Protein AF-A0A5P8MYC4-F1 (afdb_monomer)

Mean predicted aligned error: 9.81 Å

Foldseek 3Di:
DDDDDDPDDDDPPPDPPPPQQFDDPVLLVVLVVVVFFPFWPDWDWDADPNFIWIWTWGAGPVRDIWIWIAGRRPRDTPDID

Radius of gyration: 23.18 Å; Cα contacts (8 Å, |Δi|>4): 121; chains: 1; boundin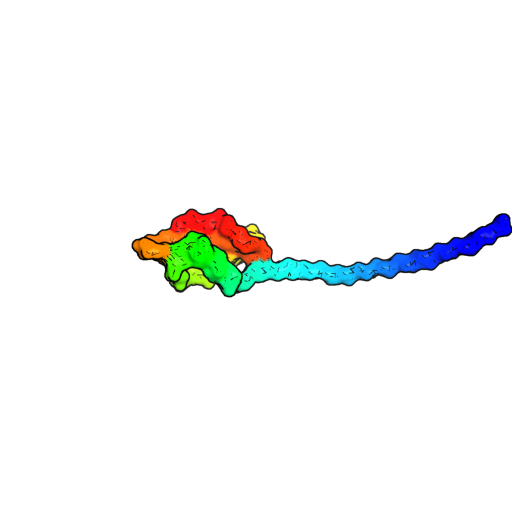g box: 59×38×62 Å

Secondary structure (DSSP, 8-state):
--PPP---------------PPP-HHHHHHHHHHTTEEEEEEEEEEEETTEEEEEEEEEETTS-EEEEEEETTT--EEEE-

Sequence (81 aa):
MLRPALALAVVLLSAPAFAQASIGIDEALVIVRANGMAVVAKLEHEHEKGVSKWEAEGLDAAGKKLEIEINAVDGKVISIK

pLDDT: mean 87.45, std 16.91, range [47.81, 98.75]

Nearest PDB structures (foldseek):
  2gu3-assembly1_A  TM=8.687E-01  e=9.448E-04  Bacillus subtilis subsp. subtilis str. 168
  5kuy-assembly1_G  TM=4.487E-01  e=1.579E-01  synthetic construct

Structure (mmCIF, N/CA/C/O backbone):
data_AF-A0A5P8MYC4-F1
#
_entry.id   AF-A0A5P8MYC4-F1
#
loop_
_atom_site.group_PDB
_atom_site.id
_atom_site.type_symbol
_atom_site.label_atom_id
_atom_site.label_alt_id
_atom_site.label_comp_id
_atom_site.label_asym_id
_atom_site.label_entity_id
_atom_site.label_seq_id
_atom_site.pdbx_PDB_ins_code
_atom_site.Cartn_x
_atom_site.Cartn_y
_atom_site.Cartn_z
_atom_site.occupancy
_atom_site.B_iso_or_equiv
_atom_site.auth_seq_id
_atom_site.auth_comp_id
_atom_site.auth_asym_id
_atom_site.auth_atom_id
_atom_site.pdbx_PDB_model_num
ATOM 1 N N . MET A 1 1 ? 48.161 -26.352 -46.772 1.00 49.34 1 MET A N 1
ATOM 2 C CA . MET A 1 1 ? 47.843 -24.925 -47.023 1.00 49.34 1 MET A CA 1
ATOM 3 C C . MET A 1 1 ? 46.684 -24.930 -48.018 1.00 49.34 1 MET A C 1
ATOM 5 O O . MET A 1 1 ? 46.866 -25.571 -49.034 1.00 49.34 1 MET A O 1
ATOM 9 N N . LEU A 1 2 ? 45.452 -24.451 -47.819 1.00 47.81 2 LEU A N 1
ATOM 10 C CA . LEU A 1 2 ? 44.782 -23.495 -46.924 1.00 47.81 2 LEU A CA 1
ATOM 11 C C . LEU A 1 2 ? 43.366 -24.050 -46.610 1.00 47.81 2 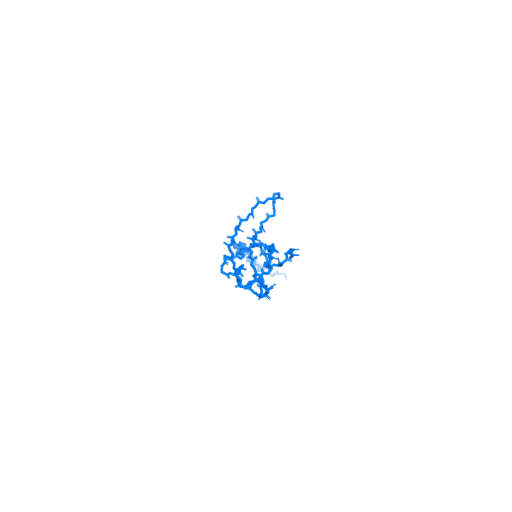LEU A C 1
ATOM 13 O O . LEU A 1 2 ? 42.762 -24.692 -47.464 1.00 47.81 2 LEU A O 1
ATOM 17 N N . ARG A 1 3 ? 42.823 -23.788 -45.414 1.00 55.09 3 ARG A N 1
ATOM 18 C CA . ARG A 1 3 ? 41.412 -24.054 -45.063 1.00 55.09 3 ARG A CA 1
ATOM 19 C C . ARG A 1 3 ? 40.556 -22.842 -45.470 1.00 55.09 3 ARG A C 1
ATOM 21 O O . ARG A 1 3 ? 40.944 -21.738 -45.089 1.00 55.09 3 ARG A O 1
ATOM 28 N N . PRO A 1 4 ? 39.412 -22.991 -46.164 1.00 54.66 4 PRO A N 1
ATOM 29 C CA . PRO A 1 4 ? 38.473 -21.888 -46.307 1.00 54.66 4 PRO A CA 1
ATOM 30 C C . PRO A 1 4 ? 37.787 -21.669 -44.954 1.00 54.66 4 PRO A C 1
ATOM 32 O O . PRO A 1 4 ? 37.152 -22.569 -44.404 1.00 54.66 4 PRO A O 1
ATOM 35 N N . ALA A 1 5 ? 38.000 -20.490 -44.376 1.00 57.31 5 ALA A N 1
ATOM 36 C CA . ALA A 1 5 ? 37.383 -20.084 -43.126 1.00 57.31 5 ALA A CA 1
ATOM 37 C C . ALA A 1 5 ? 35.871 -19.908 -43.333 1.00 57.31 5 ALA A C 1
ATOM 39 O O . ALA A 1 5 ? 35.434 -19.125 -44.175 1.00 57.31 5 ALA A O 1
ATOM 40 N N . LEU A 1 6 ? 35.084 -20.648 -42.552 1.00 56.91 6 LEU A N 1
ATOM 41 C CA . LEU A 1 6 ? 33.651 -20.439 -42.384 1.00 56.91 6 LEU A CA 1
ATOM 42 C C . LEU A 1 6 ? 33.447 -19.049 -41.757 1.00 56.91 6 LEU A C 1
ATOM 44 O O . LEU A 1 6 ? 33.782 -18.842 -40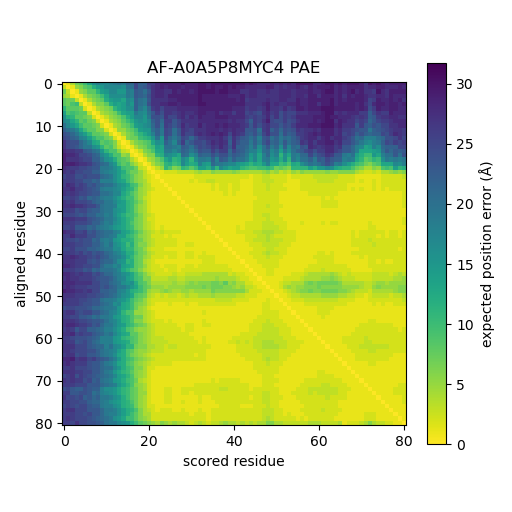.591 1.00 56.91 6 LEU A O 1
ATOM 48 N N . ALA A 1 7 ? 32.919 -18.091 -42.516 1.00 59.09 7 ALA A N 1
ATOM 49 C CA . ALA A 1 7 ? 32.441 -16.831 -41.960 1.00 59.09 7 ALA A CA 1
ATOM 50 C C . ALA A 1 7 ? 31.079 -17.087 -41.298 1.00 59.09 7 ALA A C 1
ATOM 52 O O . ALA A 1 7 ? 30.053 -17.185 -41.970 1.00 59.09 7 ALA A O 1
ATOM 53 N N . LEU A 1 8 ? 31.080 -17.263 -39.976 1.00 57.25 8 LEU A N 1
ATOM 54 C CA . LEU A 1 8 ? 29.866 -17.397 -39.178 1.00 57.25 8 LEU A CA 1
ATOM 55 C C . LEU A 1 8 ? 29.235 -16.005 -39.015 1.00 57.25 8 LEU A C 1
ATOM 57 O O . LEU A 1 8 ? 29.783 -15.140 -38.333 1.00 57.25 8 LEU A O 1
ATOM 61 N N . ALA A 1 9 ? 28.101 -15.780 -39.674 1.00 60.19 9 ALA A N 1
ATOM 62 C CA . ALA A 1 9 ? 27.298 -14.575 -39.516 1.00 60.19 9 ALA A CA 1
ATOM 63 C C . ALA A 1 9 ? 26.680 -14.540 -38.109 1.00 60.19 9 ALA A C 1
ATOM 65 O O . ALA A 1 9 ? 25.821 -15.358 -37.783 1.00 60.19 9 ALA A O 1
ATOM 66 N N . VAL A 1 10 ? 27.099 -13.588 -37.274 1.00 63.62 10 VAL A N 1
ATOM 67 C CA . VAL A 1 10 ? 26.414 -13.282 -36.013 1.00 63.62 10 VAL A CA 1
ATOM 68 C C . VAL A 1 10 ? 25.343 -12.240 -36.318 1.00 63.62 10 VAL A C 1
ATOM 70 O O . VAL A 1 10 ? 25.618 -11.045 -36.393 1.00 63.62 10 VAL A O 1
ATOM 73 N N . VAL A 1 11 ? 24.112 -12.702 -36.536 1.00 63.78 11 VAL A N 1
ATOM 74 C CA . VAL A 1 11 ? 22.932 -11.832 -36.528 1.00 63.78 11 VAL A CA 1
ATOM 75 C C . VAL A 1 11 ? 22.666 -11.474 -35.069 1.00 63.78 11 VAL A C 1
ATOM 77 O O . VAL A 1 11 ? 22.208 -12.308 -34.290 1.00 63.78 11 VAL A O 1
ATOM 80 N N . LEU A 1 12 ? 23.003 -10.244 -34.681 1.00 62.38 12 LEU A N 1
ATOM 81 C CA . LEU A 1 12 ? 22.597 -9.670 -33.401 1.00 62.38 12 LEU A CA 1
ATOM 82 C C . LEU A 1 12 ? 21.072 -9.517 -33.423 1.00 62.38 12 LEU A C 1
ATOM 84 O O . LEU A 1 12 ? 20.534 -8.569 -33.989 1.00 62.38 12 LEU A O 1
ATOM 88 N N . LEU A 1 13 ? 20.372 -10.493 -32.847 1.00 61.44 13 LEU A N 1
ATOM 89 C CA . LEU A 1 13 ? 18.949 -10.393 -32.550 1.00 61.44 13 LEU A CA 1
ATOM 90 C C . LEU A 1 13 ? 18.776 -9.339 -31.454 1.00 61.44 13 LEU A C 1
ATOM 92 O O . LEU A 1 13 ? 18.976 -9.613 -30.272 1.00 61.44 13 LEU A O 1
ATOM 96 N N . SER A 1 14 ? 18.421 -8.125 -31.861 1.00 59.62 14 SER A N 1
ATOM 97 C CA . SER A 1 14 ? 17.935 -7.067 -30.981 1.00 59.62 14 SER A CA 1
ATOM 98 C C . SER A 1 14 ? 16.617 -7.524 -30.351 1.00 59.62 14 SER A C 1
ATOM 100 O O . SER A 1 14 ? 15.541 -7.272 -30.892 1.00 59.62 14 SER A O 1
ATOM 102 N N . ALA A 1 15 ? 16.681 -8.254 -29.239 1.00 61.84 15 ALA A N 1
ATOM 103 C CA . ALA A 1 15 ? 15.488 -8.538 -28.457 1.00 61.84 15 ALA A CA 1
ATOM 104 C C . ALA A 1 15 ? 14.956 -7.205 -27.899 1.00 61.84 15 ALA A C 1
ATOM 106 O O . ALA A 1 15 ? 15.743 -6.435 -27.337 1.00 61.84 15 ALA A O 1
ATOM 107 N N . PRO A 1 16 ? 13.656 -6.894 -28.052 1.00 58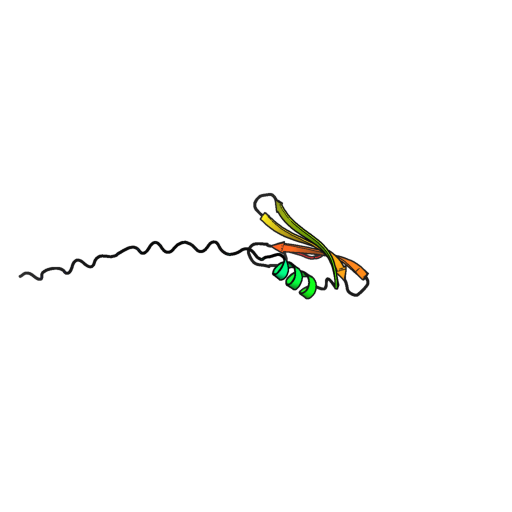.72 16 PRO A N 1
ATOM 108 C CA . PRO A 1 16 ? 13.089 -5.730 -27.397 1.00 58.72 16 PRO A CA 1
ATOM 109 C C . PRO A 1 16 ? 13.250 -5.924 -25.889 1.00 58.72 16 PRO A C 1
ATOM 111 O O . PRO A 1 16 ? 12.867 -6.960 -25.342 1.00 58.72 16 PRO A O 1
ATOM 114 N N . ALA A 1 17 ? 13.852 -4.942 -25.222 1.00 61.91 17 ALA A N 1
ATOM 115 C CA . ALA A 1 17 ? 13.842 -4.877 -23.773 1.00 61.91 17 ALA A CA 1
ATOM 116 C C . ALA A 1 17 ? 12.373 -4.821 -23.345 1.00 61.91 17 ALA A C 1
ATOM 118 O O . ALA A 1 17 ? 11.686 -3.836 -23.615 1.00 61.91 17 ALA A O 1
ATOM 119 N N . PHE A 1 18 ? 11.869 -5.905 -22.756 1.00 58.28 18 PHE A N 1
ATOM 120 C CA . PHE A 1 18 ? 10.543 -5.909 -22.163 1.00 58.28 18 PHE A CA 1
ATOM 121 C C . PHE A 1 18 ? 10.528 -4.794 -21.120 1.00 58.28 18 PHE A C 1
ATOM 123 O O . PHE A 1 18 ? 11.273 -4.853 -20.142 1.00 58.28 18 PHE A O 1
ATOM 130 N N . ALA A 1 19 ? 9.732 -3.751 -21.362 1.00 61.28 19 ALA A N 1
ATOM 131 C CA . ALA A 1 19 ? 9.415 -2.777 -20.335 1.00 61.28 19 ALA A CA 1
ATOM 132 C C . ALA A 1 19 ? 8.883 -3.578 -19.145 1.00 61.28 19 ALA A C 1
ATOM 134 O O . ALA A 1 19 ? 7.876 -4.275 -19.279 1.00 61.28 19 ALA A O 1
ATOM 135 N N . GLN A 1 20 ? 9.617 -3.574 -18.032 1.00 63.28 20 GLN A N 1
ATOM 136 C CA . GLN A 1 20 ? 9.197 -4.290 -16.839 1.00 63.28 20 GLN A CA 1
ATOM 137 C C . GLN A 1 20 ? 7.837 -3.725 -16.439 1.00 63.28 20 GLN A C 1
ATOM 139 O O . GLN A 1 20 ? 7.728 -2.531 -16.158 1.00 63.28 20 GLN A O 1
ATOM 144 N N . ALA A 1 21 ? 6.797 -4.552 -16.531 1.00 75.38 21 ALA A N 1
ATOM 145 C CA . ALA A 1 21 ? 5.444 -4.114 -16.243 1.00 75.38 21 ALA A CA 1
ATOM 146 C C . ALA A 1 21 ? 5.387 -3.701 -14.770 1.00 75.38 21 ALA A C 1
ATOM 148 O O . ALA A 1 21 ? 5.674 -4.507 -13.888 1.00 75.38 21 ALA A O 1
ATOM 149 N N . SER A 1 22 ? 5.072 -2.431 -14.522 1.00 91.44 22 SER A N 1
ATOM 150 C CA . SER A 1 22 ? 4.747 -1.935 -13.188 1.00 91.44 22 SER A CA 1
ATOM 151 C C . SER A 1 22 ? 3.501 -2.644 -12.669 1.00 91.44 22 SER A C 1
ATOM 153 O O . SER A 1 22 ? 2.614 -2.986 -13.458 1.00 91.44 22 SER A O 1
ATOM 155 N N . ILE A 1 23 ? 3.403 -2.810 -11.353 1.00 96.44 23 ILE A N 1
ATOM 156 C CA . ILE A 1 23 ? 2.227 -3.417 -10.734 1.00 96.44 23 ILE A CA 1
ATOM 157 C C . ILE A 1 23 ? 0.984 -2.574 -11.042 1.00 96.44 23 ILE A C 1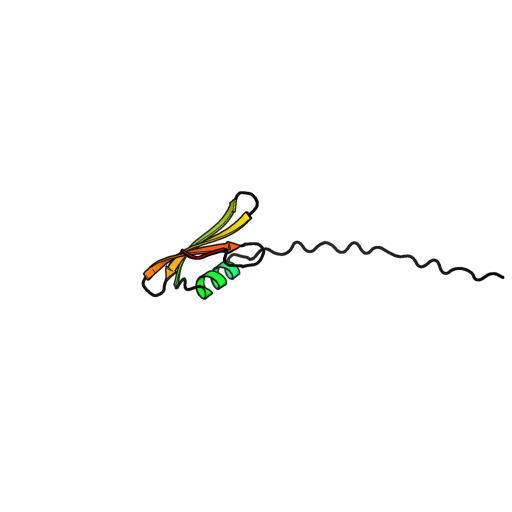
ATOM 159 O O . ILE A 1 23 ? 1.012 -1.336 -11.004 1.00 96.44 23 ILE A O 1
ATOM 163 N N . GLY A 1 24 ? -0.115 -3.255 -11.349 1.00 96.31 24 GLY A N 1
ATOM 164 C CA . GLY A 1 24 ? -1.416 -2.626 -11.555 1.00 96.31 24 GLY A CA 1
ATOM 165 C C . GLY A 1 24 ? -2.163 -2.375 -10.244 1.00 96.31 24 GLY A C 1
ATOM 166 O O . GLY A 1 24 ? -1.753 -2.821 -9.172 1.00 96.31 24 GLY A O 1
ATOM 167 N N . ILE A 1 25 ? -3.315 -1.710 -10.347 1.00 97.69 25 ILE A N 1
ATOM 168 C CA . ILE A 1 25 ? -4.178 -1.403 -9.197 1.00 97.69 25 ILE A CA 1
ATOM 169 C C . ILE A 1 25 ? -4.653 -2.663 -8.454 1.00 97.69 25 ILE A C 1
ATOM 171 O O . ILE A 1 25 ? -4.700 -2.667 -7.227 1.00 97.69 25 ILE A O 1
ATOM 175 N N . ASP A 1 26 ? -4.951 -3.749 -9.173 1.00 98.00 26 ASP A N 1
ATOM 176 C CA . ASP A 1 26 ? -5.416 -5.005 -8.570 1.00 98.00 26 ASP A CA 1
ATOM 177 C C . ASP A 1 26 ? -4.330 -5.653 -7.704 1.00 98.00 26 ASP A C 1
ATOM 179 O O . ASP A 1 26 ? -4.603 -6.148 -6.611 1.00 98.00 26 ASP A O 1
ATOM 183 N N . GLU A 1 27 ? -3.081 -5.612 -8.164 1.00 98.25 27 GLU A N 1
ATOM 184 C CA . GLU A 1 27 ? -1.939 -6.140 -7.421 1.00 98.25 27 GLU A CA 1
ATOM 185 C C . GLU A 1 27 ? -1.628 -5.271 -6.199 1.00 98.25 27 GLU A C 1
ATOM 187 O O . GLU A 1 27 ? -1.452 -5.801 -5.100 1.00 98.25 27 GLU A O 1
ATOM 192 N N . ALA A 1 28 ? -1.678 -3.942 -6.343 1.00 98.50 28 ALA A N 1
ATOM 193 C CA . ALA A 1 28 ? -1.580 -3.029 -5.207 1.00 98.50 28 ALA A CA 1
ATOM 194 C C . ALA A 1 28 ? -2.680 -3.310 -4.163 1.00 98.50 28 ALA A C 1
ATOM 196 O O . ALA A 1 28 ? -2.389 -3.396 -2.970 1.00 98.50 28 ALA A O 1
ATOM 197 N N . LEU A 1 29 ? -3.922 -3.556 -4.599 1.00 98.62 29 LEU A N 1
ATOM 198 C CA . LEU A 1 29 ? -5.039 -3.901 -3.717 1.00 98.62 29 LEU A CA 1
ATOM 199 C C . LEU A 1 29 ? -4.812 -5.224 -2.963 1.00 98.62 29 LEU A C 1
ATOM 201 O O . LEU A 1 29 ? -5.165 -5.344 -1.786 1.00 98.62 29 LEU A O 1
ATOM 205 N N . VAL A 1 30 ? -4.222 -6.224 -3.621 1.00 98.62 30 VAL A N 1
ATOM 206 C CA . VAL A 1 30 ? -3.832 -7.486 -2.974 1.00 98.62 30 VAL A CA 1
ATOM 207 C C . VAL A 1 30 ? -2.760 -7.236 -1.916 1.00 98.62 30 VAL A C 1
ATOM 209 O O . VAL A 1 30 ? -2.896 -7.719 -0.790 1.00 98.62 30 VAL A O 1
ATOM 212 N N . ILE A 1 31 ? -1.732 -6.449 -2.244 1.00 98.69 31 ILE A N 1
ATOM 213 C CA . ILE A 1 31 ? -0.621 -6.152 -1.333 1.00 98.69 31 ILE A CA 1
ATOM 214 C C . ILE A 1 31 ? -1.122 -5.418 -0.084 1.00 98.69 31 ILE A C 1
ATOM 216 O O . ILE A 1 31 ? -0.787 -5.834 1.026 1.00 98.69 31 ILE A O 1
ATOM 220 N N . VAL A 1 32 ? -1.960 -4.382 -0.210 1.00 98.75 32 VAL A N 1
ATOM 221 C CA . VAL A 1 32 ? -2.447 -3.636 0.973 1.00 98.75 32 VAL A CA 1
ATOM 222 C C . VAL A 1 32 ? -3.310 -4.500 1.890 1.00 98.75 32 VAL A C 1
ATOM 224 O O . VAL A 1 32 ? -3.177 -4.434 3.112 1.00 98.75 32 VAL A O 1
ATOM 227 N N . ARG A 1 33 ? -4.142 -5.380 1.318 1.00 98.56 33 ARG A N 1
ATOM 228 C CA . ARG A 1 33 ? -4.955 -6.328 2.096 1.00 98.56 33 ARG A CA 1
ATOM 229 C C . ARG A 1 33 ? -4.089 -7.358 2.810 1.00 98.56 33 ARG A C 1
ATOM 231 O O . ARG A 1 33 ? -4.318 -7.638 3.984 1.00 98.56 33 ARG A O 1
ATOM 238 N N . ALA A 1 34 ? -3.067 -7.878 2.130 1.00 98.56 34 ALA A N 1
ATOM 239 C CA . ALA A 1 34 ? -2.095 -8.792 2.727 1.00 98.56 34 ALA A CA 1
ATOM 240 C C . ALA A 1 34 ? -1.299 -8.143 3.876 1.0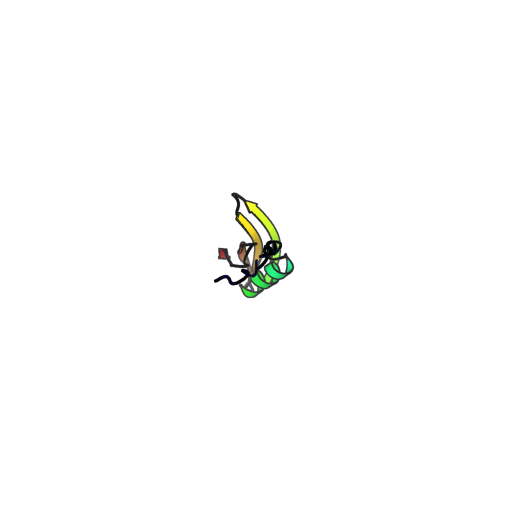0 98.56 34 ALA A C 1
ATOM 242 O O . ALA A 1 34 ? -0.821 -8.850 4.759 1.00 98.56 34 ALA A O 1
ATOM 243 N N . ASN A 1 35 ? -1.206 -6.810 3.895 1.00 98.62 35 ASN A N 1
ATOM 244 C CA . AS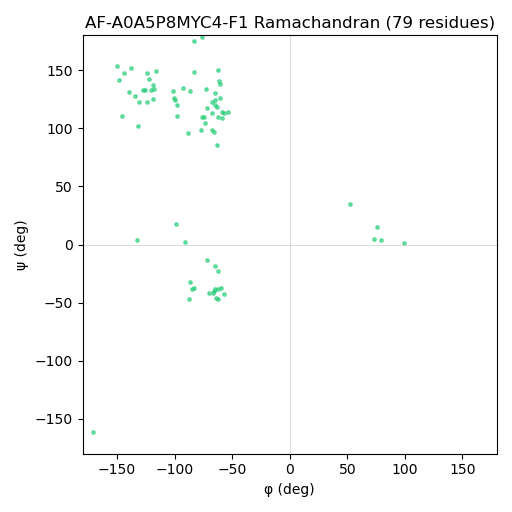N A 1 35 ? -0.533 -6.027 4.933 1.00 98.62 35 ASN A CA 1
ATOM 245 C C . ASN A 1 35 ? -1.494 -5.436 5.984 1.00 98.62 35 ASN A C 1
ATOM 247 O O . ASN A 1 35 ? -1.113 -4.551 6.745 1.00 98.62 35 ASN A O 1
ATOM 251 N N . GLY A 1 36 ? -2.724 -5.953 6.075 1.00 98.06 36 GLY A N 1
ATOM 252 C CA . GLY A 1 36 ? -3.625 -5.686 7.201 1.00 98.06 36 GLY A CA 1
ATOM 253 C C . GLY A 1 36 ? -4.689 -4.617 6.959 1.00 98.06 36 GLY A C 1
ATOM 254 O O . GLY A 1 36 ? -5.500 -4.375 7.855 1.00 98.06 36 GLY A O 1
ATOM 255 N N . MET A 1 37 ? -4.752 -4.020 5.764 1.00 98.62 37 MET A N 1
ATOM 256 C CA . MET A 1 37 ? -5.836 -3.103 5.415 1.00 98.62 37 MET A CA 1
ATOM 257 C C . MET A 1 37 ? -7.128 -3.886 5.147 1.00 98.62 37 MET A C 1
ATOM 259 O O . MET A 1 37 ? -7.255 -4.590 4.144 1.00 98.62 37 MET A O 1
ATOM 263 N N . ALA A 1 38 ? -8.101 -3.757 6.047 1.00 98.50 38 ALA A N 1
ATOM 264 C CA . ALA A 1 38 ? -9.401 -4.416 5.939 1.00 98.50 38 ALA A CA 1
ATOM 265 C C . ALA A 1 38 ? -10.367 -3.629 5.040 1.00 98.50 38 ALA A C 1
ATOM 267 O O . ALA A 1 38 ? -11.128 -4.218 4.270 1.00 98.50 38 ALA A O 1
ATOM 268 N N . VAL A 1 39 ? -10.317 -2.296 5.115 1.00 98.38 39 VAL A N 1
ATOM 269 C CA . VAL A 1 39 ? -11.123 -1.386 4.293 1.00 98.38 39 VAL A CA 1
ATOM 270 C C . VAL A 1 39 ? -10.188 -0.441 3.562 1.00 98.38 39 VAL A C 1
ATOM 272 O O . VAL A 1 39 ? -9.435 0.279 4.204 1.00 98.38 39 VAL A O 1
ATOM 275 N N . VAL A 1 40 ? -10.263 -0.416 2.235 1.00 98.44 40 VAL A N 1
ATOM 276 C CA . VAL A 1 40 ? -9.500 0.512 1.390 1.00 98.44 40 VAL A CA 1
ATOM 277 C C . VAL A 1 40 ? -10.430 1.666 1.047 1.00 98.44 40 VAL A C 1
ATOM 279 O O . VAL A 1 40 ? -11.420 1.466 0.343 1.00 98.44 40 VAL A O 1
ATOM 282 N N . ALA A 1 41 ? -10.154 2.851 1.585 1.00 98.38 41 ALA A N 1
ATOM 283 C CA . ALA A 1 41 ? -10.939 4.050 1.296 1.00 98.38 41 ALA A CA 1
ATOM 284 C C . ALA A 1 41 ? -10.426 4.760 0.038 1.00 98.38 41 ALA A C 1
ATOM 286 O O . ALA A 1 41 ? -11.209 5.352 -0.706 1.00 98.38 41 ALA A O 1
ATOM 287 N N . LYS A 1 42 ? -9.113 4.680 -0.196 1.00 98.44 42 LYS A N 1
ATOM 288 C CA . LYS A 1 42 ? -8.415 5.358 -1.282 1.00 98.44 42 LYS A CA 1
ATOM 289 C C . LYS A 1 42 ? -7.224 4.516 -1.736 1.00 98.44 42 LYS A C 1
ATOM 291 O O . LYS A 1 42 ? -6.560 3.902 -0.905 1.00 98.44 42 LYS A O 1
ATOM 296 N N . LEU A 1 43 ? -6.979 4.482 -3.042 1.00 98.44 43 LEU A N 1
ATOM 297 C CA . LEU A 1 43 ? -5.808 3.857 -3.653 1.00 98.44 43 LEU A CA 1
ATOM 298 C C . LEU A 1 43 ? -5.425 4.678 -4.885 1.00 98.44 43 LEU A C 1
ATOM 300 O O . LEU A 1 43 ? -6.171 4.699 -5.865 1.00 98.44 43 LEU A O 1
ATOM 304 N N . GLU A 1 44 ? -4.294 5.370 -4.820 1.00 98.19 44 GLU A N 1
ATOM 305 C CA . GLU A 1 44 ? -3.831 6.282 -5.868 1.00 98.19 44 GLU A CA 1
ATOM 306 C C . GLU A 1 44 ? -2.436 5.914 -6.355 1.00 98.19 44 GLU A C 1
ATOM 308 O O . GLU A 1 44 ? -1.607 5.401 -5.605 1.00 98.19 44 GLU A O 1
ATOM 313 N N . HIS A 1 45 ? -2.191 6.167 -7.639 1.00 97.44 45 HIS A N 1
ATOM 314 C CA . HIS A 1 45 ? -0.874 6.031 -8.244 1.00 97.44 45 HIS A CA 1
ATOM 315 C C . HIS A 1 45 ? -0.218 7.401 -8.302 1.00 97.44 45 HIS A C 1
ATOM 317 O O . HIS A 1 45 ? -0.735 8.317 -8.943 1.00 97.44 45 HIS A O 1
ATOM 323 N N . GLU A 1 46 ? 0.930 7.528 -7.652 1.00 95.62 46 GLU A N 1
ATOM 324 C CA . GLU A 1 46 ? 1.690 8.764 -7.595 1.00 95.62 46 GLU A CA 1
ATOM 325 C C . GLU A 1 46 ? 3.054 8.610 -8.264 1.00 95.62 46 GLU A C 1
ATOM 327 O O . GLU A 1 46 ? 3.686 7.545 -8.265 1.00 95.62 46 GLU A O 1
ATOM 332 N N . HIS A 1 47 ? 3.528 9.718 -8.827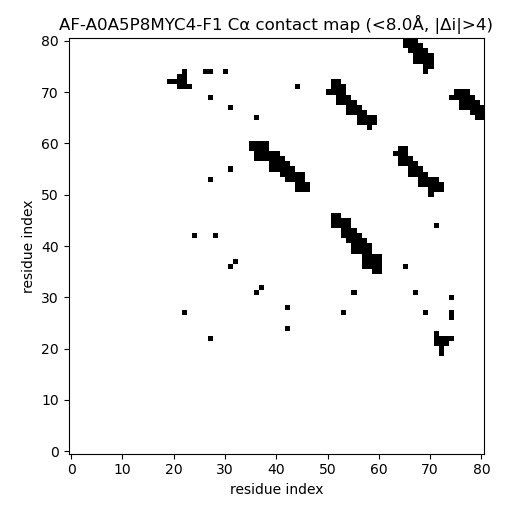 1.00 94.00 47 HIS A N 1
ATOM 333 C CA . HIS A 1 47 ? 4.873 9.833 -9.360 1.00 94.00 47 HIS A CA 1
ATOM 334 C C . HIS A 1 47 ? 5.515 11.121 -8.847 1.00 94.00 47 HIS A C 1
ATOM 336 O O . HIS A 1 47 ? 5.234 12.209 -9.352 1.00 94.00 47 HIS A O 1
ATOM 342 N N . GLU A 1 48 ? 6.392 11.004 -7.852 1.00 88.88 48 GLU A N 1
ATOM 343 C CA . GLU A 1 48 ? 7.082 12.147 -7.250 1.00 88.88 48 GLU A CA 1
ATOM 344 C C . GLU A 1 48 ? 8.596 11.908 -7.238 1.00 88.88 48 GLU A C 1
ATOM 346 O O . GLU A 1 48 ? 9.071 10.842 -6.853 1.00 88.88 48 GLU A O 1
ATOM 351 N N . LYS A 1 49 ? 9.380 12.908 -7.669 1.00 90.12 49 LYS A N 1
ATOM 352 C CA . LYS A 1 49 ? 10.861 12.878 -7.655 1.00 90.12 49 LYS A CA 1
ATOM 353 C C . LYS A 1 49 ? 11.469 11.629 -8.322 1.00 90.12 49 LYS A C 1
ATOM 355 O O . LYS A 1 49 ? 12.510 11.135 -7.899 1.00 90.12 49 LYS A O 1
ATOM 360 N N . GLY A 1 50 ? 10.826 11.131 -9.380 1.00 89.50 50 GLY A N 1
ATOM 361 C CA . GLY A 1 50 ? 11.269 9.943 -10.119 1.00 89.50 50 GLY A CA 1
ATOM 362 C C . GLY A 1 50 ? 10.911 8.611 -9.455 1.00 89.50 50 GLY A C 1
ATOM 363 O O . GLY A 1 50 ? 11.292 7.561 -9.970 1.00 89.50 50 GLY A O 1
ATOM 364 N N . VAL A 1 51 ? 10.176 8.629 -8.342 1.00 89.25 51 VAL A N 1
ATOM 365 C CA . VAL A 1 51 ? 9.657 7.432 -7.681 1.00 89.25 51 VAL A CA 1
ATOM 366 C C . VAL A 1 51 ? 8.195 7.269 -8.058 1.00 89.25 51 VAL A C 1
ATOM 368 O O . VAL A 1 51 ? 7.392 8.181 -7.888 1.00 89.25 51 VAL A O 1
ATOM 371 N N . SER A 1 52 ? 7.854 6.090 -8.568 1.00 95.81 52 SER A N 1
ATOM 372 C CA . SER A 1 52 ? 6.472 5.704 -8.819 1.00 95.81 52 SER A CA 1
ATOM 373 C C . SER A 1 52 ? 5.985 4.816 -7.681 1.00 95.81 52 SER A C 1
ATOM 375 O O . SER A 1 52 ? 6.618 3.797 -7.387 1.00 95.81 52 SER A O 1
ATOM 377 N N . LYS A 1 53 ? 4.881 5.195 -7.039 1.00 97.69 53 LYS A N 1
ATOM 378 C CA . LYS A 1 53 ? 4.312 4.462 -5.906 1.00 97.69 53 LYS A CA 1
ATOM 379 C C . LYS A 1 53 ? 2.796 4.372 -5.994 1.00 97.69 53 LYS A C 1
ATOM 381 O O . LYS A 1 53 ? 2.150 5.241 -6.567 1.00 97.69 53 LYS A O 1
ATOM 386 N N . TRP A 1 54 ? 2.246 3.319 -5.415 1.00 98.44 54 TRP A N 1
ATOM 387 C CA . TRP A 1 54 ? 0.849 3.275 -5.016 1.00 98.44 54 TRP A CA 1
ATOM 388 C C . TRP A 1 54 ? 0.747 3.715 -3.561 1.00 98.44 54 TRP A C 1
ATOM 390 O O . TRP A 1 54 ? 1.530 3.256 -2.730 1.00 98.44 54 TRP A O 1
ATOM 400 N N . GLU A 1 55 ? -0.208 4.580 -3.257 1.00 98.50 55 GLU A N 1
ATOM 401 C CA . GLU A 1 55 ? -0.517 5.019 -1.900 1.00 98.50 55 GLU A CA 1
ATOM 402 C C . GLU A 1 55 ? -1.951 4.624 -1.566 1.00 98.50 55 GLU A C 1
ATOM 404 O O . GLU A 1 55 ? -2.886 4.920 -2.317 1.00 98.50 55 GLU A O 1
ATOM 409 N N . ALA A 1 56 ? -2.114 3.905 -0.460 1.00 98.75 56 ALA A N 1
ATOM 410 C CA . ALA A 1 56 ? -3.407 3.453 0.013 1.00 98.75 56 ALA A CA 1
ATOM 411 C C . ALA A 1 56 ? -3.696 4.000 1.400 1.00 98.75 56 ALA A C 1
ATOM 413 O O . ALA A 1 56 ? -2.883 3.854 2.309 1.00 98.75 56 ALA A O 1
ATOM 414 N N . GLU A 1 57 ? -4.904 4.524 1.574 1.00 98.75 57 GLU A N 1
ATOM 415 C CA . GLU A 1 57 ? -5.434 4.941 2.866 1.00 98.75 57 GLU A CA 1
ATOM 416 C C . GLU A 1 57 ? -6.681 4.118 3.188 1.00 98.75 57 GLU A C 1
ATOM 418 O O . GLU A 1 57 ? -7.558 3.891 2.340 1.00 98.75 57 GLU A O 1
ATOM 423 N N . GLY A 1 58 ? -6.786 3.678 4.435 1.00 98.69 58 GLY A N 1
ATOM 424 C CA . GLY A 1 58 ? -7.861 2.792 4.837 1.00 98.69 58 GLY A CA 1
ATOM 425 C C . GLY A 1 58 ? -7.944 2.559 6.333 1.00 98.69 58 GLY A C 1
ATOM 426 O O . GLY A 1 58 ? -7.426 3.335 7.139 1.00 98.69 58 GLY A O 1
ATOM 427 N N . LEU A 1 59 ? -8.633 1.479 6.691 1.00 98.75 59 LEU A N 1
ATOM 428 C CA . LEU A 1 59 ? -8.767 1.009 8.063 1.00 98.75 59 LEU A CA 1
ATOM 429 C C . LEU A 1 59 ? -8.259 -0.428 8.198 1.00 98.75 59 LEU A C 1
ATOM 431 O O . LEU A 1 59 ? -8.491 -1.261 7.315 1.00 98.75 59 LEU A O 1
ATOM 435 N N . ASP A 1 60 ? -7.615 -0.725 9.322 1.00 98.62 60 ASP A N 1
ATOM 436 C CA . ASP A 1 60 ? -7.291 -2.086 9.742 1.00 98.62 60 ASP A CA 1
ATOM 437 C C . ASP A 1 60 ? -8.529 -2.825 10.295 1.00 98.62 60 ASP A C 1
ATOM 439 O O . ASP A 1 60 ? -9.635 -2.282 10.389 1.00 98.62 60 ASP A O 1
ATOM 443 N N . ALA A 1 61 ? -8.354 -4.089 10.685 1.00 98.31 61 ALA A N 1
ATOM 444 C CA . ALA A 1 61 ? -9.437 -4.903 11.246 1.00 98.31 61 ALA A CA 1
ATOM 445 C C . ALA A 1 61 ? -9.981 -4.387 12.596 1.00 98.31 61 ALA A C 1
ATOM 447 O O . ALA A 1 61 ? -11.085 -4.761 12.993 1.00 98.31 61 ALA A O 1
ATOM 448 N N . ALA A 1 62 ? -9.229 -3.539 13.303 1.00 98.38 62 ALA A N 1
ATOM 449 C CA . ALA A 1 62 ? -9.654 -2.892 14.542 1.00 98.38 62 ALA A CA 1
ATOM 450 C C . ALA A 1 62 ? -10.325 -1.526 14.295 1.00 98.38 62 ALA A C 1
ATOM 452 O O . ALA A 1 62 ? -10.699 -0.846 15.253 1.00 98.38 62 ALA A O 1
ATOM 453 N N . GLY A 1 63 ? -10.481 -1.114 13.031 1.00 98.38 63 GLY A N 1
ATOM 454 C CA . GLY A 1 63 ? -11.041 0.181 12.653 1.00 98.38 63 GLY A CA 1
ATOM 455 C C . GLY A 1 63 ? -10.077 1.354 12.850 1.00 98.38 63 GLY A C 1
ATOM 456 O O . GLY A 1 63 ? -10.519 2.505 12.850 1.00 98.38 63 GLY A O 1
ATOM 457 N N . LYS A 1 64 ? -8.777 1.099 13.039 1.00 98.38 64 LYS A N 1
ATOM 458 C CA . LYS A 1 64 ? -7.755 2.151 13.095 1.00 98.38 64 LYS A CA 1
ATOM 459 C C . LYS A 1 64 ? -7.323 2.531 11.691 1.00 98.38 64 LYS A C 1
ATOM 461 O O . LYS A 1 64 ? -7.301 1.686 10.804 1.00 98.38 64 LYS A O 1
ATOM 466 N N . LYS A 1 65 ? -6.955 3.799 11.505 1.00 98.38 65 LYS A N 1
ATOM 467 C CA . LYS A 1 65 ? -6.381 4.267 10.241 1.00 98.38 65 LYS A CA 1
ATOM 468 C C . LYS A 1 65 ? -5.077 3.537 9.946 1.00 98.38 65 LYS A C 1
ATOM 470 O O . LYS A 1 65 ? -4.296 3.308 10.865 1.00 98.38 65 LYS A O 1
ATOM 475 N N . LEU A 1 66 ? -4.896 3.210 8.674 1.00 98.44 66 LEU A N 1
ATOM 476 C CA . LEU A 1 66 ? -3.702 2.587 8.133 1.00 98.44 66 LEU A CA 1
ATOM 477 C C . LEU A 1 66 ? -3.390 3.233 6.783 1.00 98.44 66 LEU A C 1
ATOM 479 O O . LEU A 1 66 ? -4.284 3.351 5.938 1.00 98.44 66 LEU A O 1
ATOM 483 N N . GLU A 1 67 ? -2.140 3.625 6.588 1.00 98.62 67 GLU A N 1
ATOM 484 C CA . GLU A 1 67 ? -1.614 4.095 5.305 1.00 98.62 67 GLU A CA 1
ATOM 485 C C . GLU A 1 67 ? -0.499 3.152 4.846 1.00 98.62 67 GLU A C 1
ATOM 487 O O . GLU A 1 67 ? 0.359 2.768 5.645 1.00 98.62 67 GLU A O 1
ATOM 492 N N . ILE A 1 68 ? -0.522 2.741 3.576 1.00 98.69 68 ILE A N 1
ATOM 493 C CA . ILE A 1 68 ? 0.482 1.840 2.997 1.00 98.69 68 ILE A CA 1
ATOM 494 C C . ILE A 1 68 ? 0.974 2.422 1.676 1.00 98.69 68 ILE A C 1
ATOM 496 O O . ILE A 1 68 ? 0.194 2.601 0.739 1.00 98.69 68 ILE A O 1
ATOM 500 N N . GLU A 1 69 ? 2.283 2.646 1.582 1.00 98.50 69 GLU A N 1
ATOM 501 C CA . GLU A 1 69 ? 2.953 3.034 0.339 1.00 98.50 69 GLU A CA 1
ATOM 502 C C . GLU A 1 69 ? 3.654 1.815 -0.274 1.00 98.50 69 GLU A C 1
ATOM 504 O O . GLU A 1 69 ? 4.378 1.087 0.410 1.00 98.50 69 GLU A O 1
ATOM 509 N N . ILE A 1 70 ? 3.469 1.590 -1.574 1.00 98.50 70 ILE A N 1
ATOM 510 C CA . ILE A 1 70 ? 4.004 0.442 -2.318 1.00 98.50 70 ILE A CA 1
ATOM 511 C C . ILE A 1 70 ? 4.790 0.956 -3.520 1.00 98.50 70 ILE A C 1
ATOM 513 O O . ILE A 1 70 ? 4.301 1.785 -4.281 1.00 98.50 70 ILE A O 1
ATOM 517 N N . ASN A 1 71 ? 5.992 0.437 -3.746 1.00 97.31 71 ASN A N 1
ATOM 518 C CA . ASN A 1 71 ? 6.758 0.723 -4.950 1.00 97.31 71 ASN A CA 1
ATOM 519 C C . ASN A 1 71 ? 6.031 0.153 -6.176 1.00 97.31 71 ASN A C 1
ATOM 521 O O . ASN A 1 71 ? 5.817 -1.055 -6.277 1.00 97.31 71 ASN A O 1
ATOM 525 N N . ALA A 1 72 ? 5.671 1.016 -7.129 1.00 97.56 72 ALA A N 1
ATOM 526 C CA . ALA A 1 72 ? 4.885 0.606 -8.290 1.00 97.56 72 ALA A CA 1
ATOM 527 C C . ALA A 1 72 ? 5.680 -0.255 -9.291 1.00 97.56 72 ALA A C 1
ATOM 529 O O . ALA A 1 72 ? 5.088 -0.865 -10.175 1.00 97.56 72 ALA A O 1
ATOM 530 N N . VAL A 1 73 ? 7.009 -0.315 -9.180 1.00 95.25 73 VAL A N 1
ATOM 531 C CA . VAL A 1 73 ? 7.876 -1.087 -10.084 1.00 95.25 73 VAL A CA 1
ATOM 532 C C . VAL A 1 73 ? 7.984 -2.548 -9.657 1.00 95.25 73 VAL A C 1
ATOM 534 O O . VAL A 1 73 ? 8.053 -3.421 -10.520 1.00 95.25 73 VAL A O 1
ATOM 537 N N . ASP A 1 74 ? 8.038 -2.822 -8.352 1.00 95.25 74 ASP A N 1
ATOM 538 C CA . ASP A 1 74 ? 8.347 -4.163 -7.837 1.00 95.25 74 ASP A CA 1
ATOM 539 C C . ASP A 1 74 ? 7.410 -4.672 -6.731 1.00 95.25 74 ASP A C 1
ATOM 541 O O . ASP A 1 74 ? 7.641 -5.758 -6.199 1.00 95.25 74 ASP A O 1
ATOM 545 N N . GLY A 1 75 ? 6.362 -3.921 -6.374 1.00 96.94 75 GLY A N 1
ATOM 546 C CA . GLY A 1 75 ? 5.368 -4.354 -5.388 1.00 96.94 75 GLY A CA 1
ATOM 547 C C . GLY A 1 75 ? 5.859 -4.342 -3.945 1.00 96.94 75 GLY A C 1
ATOM 548 O O . GLY A 1 75 ? 5.133 -4.770 -3.046 1.00 96.94 75 GLY A O 1
ATOM 549 N N . LYS A 1 76 ? 7.075 -3.855 -3.676 1.00 97.69 76 LYS A N 1
ATOM 550 C CA . LYS A 1 76 ? 7.579 -3.795 -2.304 1.00 97.69 76 LYS A CA 1
ATOM 551 C C . LYS A 1 76 ? 6.874 -2.707 -1.518 1.00 97.69 76 L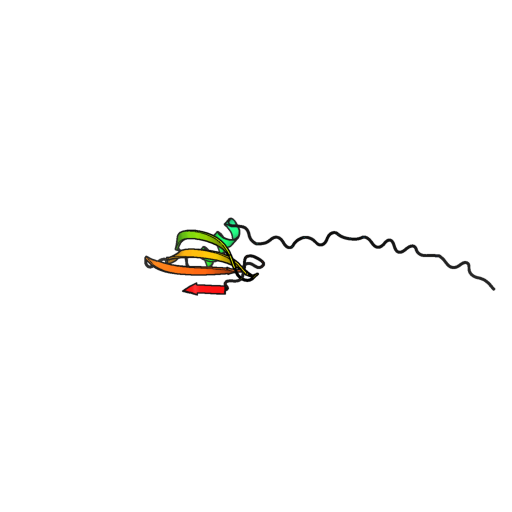YS A C 1
ATOM 553 O O . LYS A 1 76 ? 6.787 -1.564 -1.958 1.00 97.69 76 LYS A O 1
ATOM 558 N N . VAL A 1 77 ? 6.449 -3.054 -0.310 1.00 98.06 77 VAL A N 1
ATOM 559 C CA . VAL A 1 77 ? 5.978 -2.071 0.663 1.00 98.06 77 VAL A CA 1
ATOM 560 C C . VAL A 1 77 ? 7.145 -1.161 1.046 1.00 98.06 77 VAL A C 1
ATOM 562 O O . VAL A 1 77 ? 8.206 -1.632 1.457 1.00 98.06 77 VAL A O 1
ATOM 565 N N . ILE A 1 78 ? 6.939 0.140 0.878 1.00 97.31 78 ILE A N 1
ATOM 566 C CA . ILE A 1 78 ? 7.880 1.201 1.237 1.00 97.31 78 ILE A CA 1
ATOM 567 C C . ILE A 1 78 ? 7.658 1.602 2.696 1.00 97.31 78 ILE A C 1
ATOM 569 O O . ILE A 1 78 ? 8.619 1.725 3.455 1.00 97.31 78 ILE A O 1
ATOM 573 N N . SER A 1 79 ? 6.398 1.810 3.089 1.00 98.06 79 SER A N 1
ATOM 574 C CA . SER A 1 79 ? 6.026 2.272 4.427 1.00 98.06 79 SER A CA 1
ATOM 575 C C . SER A 1 79 ? 4.646 1.745 4.841 1.00 98.06 79 SER A C 1
ATOM 577 O O . SER A 1 79 ? 3.804 1.439 3.995 1.00 98.06 79 SER A O 1
ATOM 579 N N . ILE A 1 80 ? 4.442 1.625 6.157 1.00 98.19 80 ILE A N 1
ATOM 580 C CA . ILE A 1 80 ? 3.150 1.367 6.805 1.00 98.19 80 ILE A CA 1
ATOM 581 C C . ILE A 1 80 ? 3.047 2.336 7.988 1.00 98.19 80 ILE A C 1
ATOM 583 O O . ILE A 1 80 ? 3.990 2.399 8.786 1.00 98.19 80 ILE A O 1
ATOM 587 N N . LYS A 1 81 ? 1.949 3.092 8.092 1.00 96.50 81 LYS A N 1
ATOM 588 C CA . LYS A 1 81 ? 1.726 4.108 9.137 1.00 96.50 81 LYS A CA 1
ATOM 589 C C . LYS A 1 81 ? 0.364 3.954 9.801 1.00 96.50 81 LYS A C 1
ATOM 591 O O . LYS A 1 81 ? -0.608 3.640 9.077 1.00 96.50 81 LYS A O 1
#

Solvent-accessible surface area (backbone atoms only — not comparable to full-atom values): 5054 Å² total; per-residue (Å²): 142,84,82,84,78,82,81,80,82,80,79,82,77,81,70,78,79,75,75,78,73,50,58,50,72,69,55,51,54,51,52,45,44,77,72,50,40,67,41,79,78,44,78,46,83,46,77,56,96,90,44,49,29,35,42,34,40,29,22,27,85,85,68,44,76,35,38,40,34,26,34,27,68,77,67,46,74,75,47,77,86